Protein AF-A0A537TMD8-F1 (afdb_monomer)

Foldseek 3Di:
DLVVPAAEEEAEDADPVCPVVVVVVQVVVVVVVRHHYHYHYLCPLDPVSVCVQPVFHPPWDLAQQVLLLCCQPPVVPDPLVPDDAWAFPCPPPPDDDDCVVGGDSSTYGHNNPHHPVSSVVSVVVSVVSVVVVVVCSVPDDDDDPDD

Sequence (147 aa):
MQASGFEKLIVLNAHAGNVGPLKVAVDEIRSRGAIRVGLLHWFELTGEIEAEVLADADDWHAHAAETALMLHLRPDLVAQGEIRDDPDRTRGLVLSYTVAETSREGLTGAPSRATAEQGAELFERVVAALCERVERARSETSPELGA

Structure (mmCIF, N/CA/C/O backbone):
data_AF-A0A537TMD8-F1
#
_entry.id   AF-A0A537TMD8-F1
#
loop_
_atom_site.group_PDB
_atom_site.id
_atom_site.type_symbol
_atom_site.label_atom_id
_atom_site.label_alt_id
_atom_site.label_comp_id
_atom_site.label_asym_id
_atom_site.label_entity_id
_atom_site.label_seq_id
_atom_site.pdbx_PDB_ins_code
_atom_site.Cartn_x
_atom_site.Cartn_y
_atom_site.Cartn_z
_atom_site.occupancy
_atom_site.B_iso_or_equiv
_atom_site.auth_seq_id
_atom_site.auth_comp_id
_atom_site.auth_asym_id
_atom_site.auth_atom_id
_atom_site.pdbx_PDB_model_num
ATOM 1 N N . MET A 1 1 ? 11.656 -15.372 -17.287 1.00 76.81 1 MET A N 1
ATOM 2 C CA . MET A 1 1 ? 11.857 -13.931 -17.559 1.00 76.81 1 MET A CA 1
ATOM 3 C C . MET A 1 1 ? 12.907 -13.736 -18.643 1.00 76.81 1 MET A C 1
ATOM 5 O O . MET A 1 1 ? 12.508 -13.649 -19.793 1.00 76.81 1 MET A O 1
ATOM 9 N N . GLN A 1 2 ? 14.212 -13.788 -18.345 1.00 77.75 2 GLN A N 1
ATOM 10 C CA . GLN A 1 2 ? 15.259 -13.569 -19.361 1.00 77.75 2 GLN A CA 1
ATOM 11 C C . GLN A 1 2 ? 15.240 -14.612 -20.492 1.00 77.75 2 GLN A C 1
ATOM 13 O O . GLN A 1 2 ? 15.221 -14.249 -21.660 1.00 77.75 2 GLN A O 1
ATOM 18 N N . ALA A 1 3 ? 15.137 -15.905 -20.160 1.00 84.31 3 ALA A N 1
ATOM 19 C CA . ALA A 1 3 ? 15.002 -16.976 -21.159 1.00 84.31 3 ALA A CA 1
ATOM 20 C C . ALA A 1 3 ? 13.733 -16.852 -22.031 1.00 84.31 3 ALA A C 1
ATOM 22 O O . ALA A 1 3 ? 13.628 -17.495 -23.068 1.00 84.31 3 ALA A O 1
ATOM 23 N N . SER A 1 4 ? 12.772 -16.030 -21.602 1.00 90.00 4 SER A N 1
ATOM 24 C CA . SER A 1 4 ? 11.524 -15.742 -22.313 1.00 90.00 4 SER A CA 1
ATOM 25 C C . SER A 1 4 ? 11.574 -14.406 -23.075 1.00 90.00 4 SER A C 1
ATOM 27 O O . SER A 1 4 ? 10.564 -14.017 -23.646 1.00 90.00 4 SER A O 1
ATOM 29 N N . GLY A 1 5 ? 12.709 -13.691 -23.062 1.00 91.12 5 GLY A N 1
ATOM 30 C CA . GLY A 1 5 ? 12.907 -12.422 -23.774 1.00 91.12 5 GLY A CA 1
ATOM 31 C C . GLY A 1 5 ? 12.519 -11.147 -23.010 1.00 91.12 5 GLY A C 1
ATOM 32 O O . GLY A 1 5 ? 12.555 -10.070 -23.592 1.00 91.12 5 GLY A O 1
ATOM 33 N N . PHE A 1 6 ? 12.152 -11.224 -21.725 1.00 92.38 6 PHE A N 1
ATOM 34 C CA . PHE A 1 6 ? 11.838 -10.023 -20.939 1.00 92.38 6 PHE A CA 1
ATOM 35 C C . PHE A 1 6 ? 13.106 -9.304 -20.464 1.00 92.38 6 PHE A C 1
ATOM 37 O O . PHE A 1 6 ? 13.958 -9.912 -19.814 1.00 92.38 6 PHE A O 1
ATOM 44 N N . GLU A 1 7 ? 13.176 -7.996 -20.721 1.00 92.69 7 GLU A N 1
ATOM 45 C CA . GLU A 1 7 ? 14.315 -7.127 -20.373 1.00 92.69 7 GLU A CA 1
ATOM 46 C C . GLU A 1 7 ? 14.071 -6.238 -19.142 1.00 92.69 7 GLU A C 1
ATOM 48 O O . GLU A 1 7 ? 15.017 -5.710 -18.547 1.00 92.69 7 GLU A O 1
ATOM 53 N N . LYS A 1 8 ? 12.806 -6.091 -18.735 1.00 95.06 8 LYS A N 1
ATOM 54 C CA . LYS A 1 8 ? 12.380 -5.275 -17.594 1.00 95.06 8 LYS A CA 1
ATOM 55 C C . LYS A 1 8 ? 11.403 -6.054 -16.716 1.00 95.06 8 LYS A C 1
ATOM 57 O O . LYS A 1 8 ? 10.542 -6.767 -17.228 1.00 95.06 8 LYS A O 1
ATOM 62 N N . LEU A 1 9 ? 11.527 -5.893 -15.404 1.00 95.06 9 LEU A N 1
ATOM 63 C CA . LEU A 1 9 ? 10.656 -6.466 -14.382 1.00 95.06 9 LEU A CA 1
ATOM 64 C C . LEU A 1 9 ? 10.246 -5.371 -13.399 1.00 95.06 9 LEU A C 1
ATOM 66 O O . LEU A 1 9 ? 11.103 -4.675 -12.866 1.00 95.06 9 LEU A O 1
ATOM 70 N N . ILE A 1 10 ? 8.952 -5.255 -13.119 1.00 96.94 10 ILE A N 1
ATOM 71 C CA . ILE A 1 10 ? 8.441 -4.450 -12.008 1.00 96.94 10 ILE A CA 1
ATOM 72 C C . ILE A 1 10 ? 7.850 -5.407 -10.983 1.00 96.94 10 ILE A C 1
ATOM 74 O O . ILE A 1 10 ? 6.988 -6.220 -11.316 1.00 96.94 10 ILE A O 1
ATOM 78 N N . VAL A 1 11 ? 8.319 -5.310 -9.745 1.00 97.62 11 VAL A N 1
ATOM 79 C CA . VAL A 1 11 ? 7.721 -5.981 -8.595 1.00 97.62 11 VAL A CA 1
ATOM 80 C C . VAL A 1 11 ? 6.813 -4.974 -7.903 1.00 97.62 11 VAL A C 1
ATOM 82 O O . VAL A 1 11 ? 7.293 -3.972 -7.381 1.00 97.62 11 VAL A O 1
ATOM 85 N N . LEU A 1 12 ? 5.507 -5.233 -7.910 1.00 98.19 12 LEU A N 1
ATOM 86 C CA . LEU A 1 12 ? 4.550 -4.493 -7.095 1.00 98.19 12 LEU A CA 1
ATOM 87 C C . LEU A 1 12 ? 4.375 -5.220 -5.763 1.00 98.19 12 LEU A C 1
ATOM 89 O O . LEU A 1 12 ? 3.910 -6.358 -5.730 1.00 98.19 12 LEU A O 1
ATOM 93 N N . ASN A 1 13 ? 4.749 -4.562 -4.674 1.00 98.25 13 ASN A N 1
ATOM 94 C CA . ASN A 1 13 ? 4.576 -5.063 -3.323 1.00 98.25 13 ASN A CA 1
ATOM 95 C C . ASN A 1 13 ? 3.358 -4.417 -2.655 1.00 98.25 13 ASN A C 1
ATOM 97 O O . ASN A 1 13 ? 3.120 -3.215 -2.788 1.00 98.25 13 ASN A O 1
ATOM 101 N N . ALA A 1 14 ? 2.631 -5.225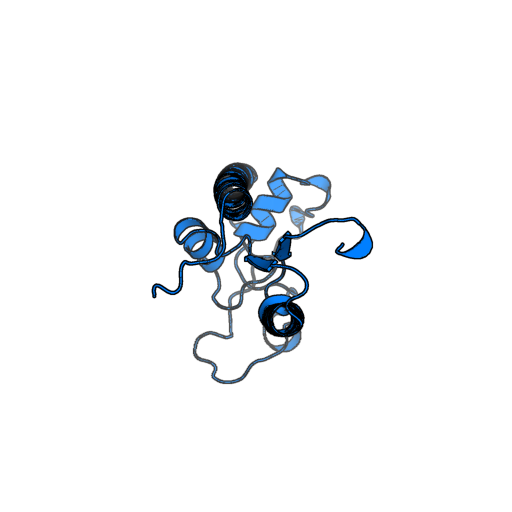 -1.888 1.00 96.69 14 ALA A N 1
ATOM 102 C CA . ALA A 1 14 ? 1.473 -4.789 -1.120 1.00 96.69 14 ALA A CA 1
ATOM 103 C C . ALA A 1 14 ? 1.578 -5.034 0.385 1.00 96.69 14 ALA A C 1
ATOM 105 O O . ALA A 1 14 ? 0.630 -4.750 1.102 1.00 96.69 14 ALA A O 1
ATOM 106 N N . HIS A 1 15 ? 2.720 -5.525 0.867 1.00 96.69 15 HIS A N 1
ATOM 107 C CA . HIS A 1 15 ? 2.916 -5.837 2.276 1.00 96.69 15 HIS A CA 1
ATOM 108 C C . HIS A 1 15 ? 4.181 -5.165 2.819 1.00 96.69 15 HIS A C 1
ATOM 110 O O . HIS A 1 15 ? 5.283 -5.434 2.328 1.00 96.69 15 HIS A O 1
ATOM 116 N N . ALA A 1 16 ? 4.039 -4.309 3.835 1.00 93.06 16 ALA A N 1
ATOM 117 C CA . ALA A 1 16 ? 5.143 -3.535 4.413 1.00 93.06 16 ALA A CA 1
ATOM 118 C C . ALA A 1 16 ? 6.317 -4.421 4.880 1.00 93.06 16 ALA A C 1
ATOM 120 O O . ALA A 1 16 ? 7.475 -4.116 4.592 1.00 93.06 16 ALA A O 1
ATOM 121 N N . GLY A 1 17 ? 6.035 -5.591 5.468 1.00 93.12 17 GLY A N 1
ATOM 122 C CA . GLY A 1 17 ? 7.063 -6.542 5.918 1.00 93.12 17 GLY A CA 1
ATOM 123 C C . GLY A 1 17 ? 7.995 -7.054 4.808 1.00 93.12 17 GLY A C 1
ATOM 124 O O . GLY A 1 17 ? 9.122 -7.468 5.079 1.00 93.12 17 GLY A O 1
ATOM 125 N N . ASN A 1 18 ? 7.578 -6.966 3.540 1.00 97.50 18 ASN A N 1
ATOM 126 C CA . ASN A 1 18 ? 8.399 -7.374 2.400 1.00 97.50 18 ASN A CA 1
ATOM 127 C C . ASN A 1 18 ? 9.356 -6.279 1.904 1.00 97.50 18 ASN A C 1
ATOM 129 O O . ASN A 1 18 ? 10.207 -6.582 1.069 1.00 97.50 18 ASN A O 1
ATOM 133 N N . VAL A 1 19 ? 9.260 -5.029 2.380 1.00 96.81 19 VAL A N 1
ATOM 134 C CA . VAL A 1 19 ? 10.089 -3.908 1.887 1.00 96.81 19 VAL A CA 1
ATOM 135 C C . VAL A 1 19 ? 11.582 -4.225 2.012 1.00 96.81 19 VAL A C 1
ATOM 137 O O . VAL A 1 19 ? 12.313 -4.157 1.024 1.00 96.81 19 VAL A O 1
ATOM 140 N N . GLY A 1 20 ? 12.041 -4.623 3.202 1.00 97.31 20 GLY A N 1
ATOM 141 C CA . GLY A 1 20 ? 13.448 -4.955 3.449 1.00 97.31 20 GLY A CA 1
ATOM 142 C C . GLY A 1 20 ? 13.962 -6.098 2.558 1.00 97.31 20 GLY A C 1
ATOM 143 O O . GLY A 1 20 ? 14.895 -5.881 1.781 1.00 97.31 20 GLY A O 1
ATOM 144 N N . PRO A 1 21 ? 13.348 -7.295 2.609 1.00 98.00 21 PRO A N 1
ATOM 145 C CA . PRO A 1 21 ? 13.754 -8.428 1.778 1.00 98.00 21 PRO A CA 1
ATOM 146 C C . PRO A 1 21 ? 13.689 -8.155 0.268 1.00 98.00 21 PRO A C 1
ATOM 148 O O . PRO A 1 21 ? 14.592 -8.558 -0.466 1.00 98.00 21 PRO A O 1
ATOM 151 N N . LEU A 1 22 ? 12.665 -7.444 -0.218 1.00 98.25 22 LEU A N 1
ATOM 152 C CA . LEU A 1 22 ? 12.547 -7.129 -1.645 1.00 98.25 22 LEU A CA 1
ATOM 153 C C . LEU A 1 22 ? 13.623 -6.152 -2.111 1.00 98.25 22 LEU A C 1
ATOM 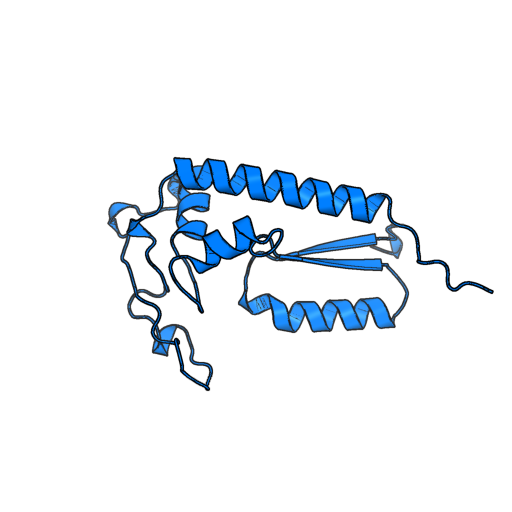155 O O . LEU A 1 22 ? 14.125 -6.312 -3.220 1.00 98.25 22 LEU A O 1
ATOM 159 N N . LYS A 1 23 ? 14.036 -5.191 -1.276 1.00 97.88 23 LYS A N 1
ATOM 160 C CA . LYS A 1 23 ? 15.175 -4.317 -1.600 1.00 97.88 23 LYS A CA 1
ATOM 161 C C . LYS A 1 23 ? 16.462 -5.120 -1.797 1.00 97.88 23 LYS A C 1
ATOM 163 O O . LYS A 1 23 ? 17.172 -4.885 -2.770 1.00 97.88 23 LYS A O 1
ATOM 168 N N . VAL A 1 24 ? 16.720 -6.112 -0.940 1.00 98.19 24 VAL A N 1
ATOM 169 C CA . VAL A 1 24 ? 17.865 -7.027 -1.104 1.00 98.19 24 VAL A CA 1
ATOM 170 C C . VAL A 1 24 ? 17.751 -7.812 -2.412 1.00 98.19 24 VAL A C 1
ATOM 172 O O . VAL A 1 24 ? 18.698 -7.847 -3.194 1.00 98.19 24 VAL A O 1
ATOM 175 N N . ALA A 1 25 ? 16.580 -8.382 -2.703 1.00 96.94 25 ALA A N 1
ATOM 176 C CA . ALA A 1 25 ? 16.361 -9.143 -3.934 1.00 96.94 25 ALA A CA 1
ATOM 177 C C . ALA A 1 25 ? 16.556 -8.291 -5.204 1.00 96.94 25 ALA A C 1
ATOM 179 O O . ALA A 1 25 ? 17.158 -8.747 -6.177 1.00 96.94 25 ALA A O 1
ATOM 180 N N . VAL A 1 26 ? 16.081 -7.043 -5.198 1.00 97.38 26 VAL A N 1
ATOM 181 C CA . VAL A 1 26 ? 16.288 -6.076 -6.287 1.00 97.38 26 VAL A CA 1
ATOM 182 C C . VAL A 1 26 ? 17.774 -5.811 -6.500 1.00 97.38 26 VAL A C 1
ATOM 184 O O . VAL A 1 26 ? 18.238 -5.853 -7.640 1.00 97.38 26 VAL A O 1
ATOM 187 N N . ASP A 1 27 ? 18.532 -5.591 -5.425 1.00 96.94 27 ASP A N 1
ATOM 188 C CA . ASP A 1 27 ? 19.976 -5.369 -5.499 1.00 96.94 27 ASP A CA 1
ATOM 189 C C . ASP A 1 27 ? 20.725 -6.585 -6.043 1.00 96.94 27 ASP A C 1
ATOM 191 O O . ASP A 1 27 ? 21.593 -6.439 -6.910 1.00 96.94 27 ASP A O 1
ATOM 195 N N . GLU A 1 28 ? 20.350 -7.791 -5.618 1.00 96.06 28 GLU A N 1
ATOM 196 C CA . GLU A 1 28 ? 20.913 -9.024 -6.161 1.00 96.06 28 GLU A CA 1
ATOM 197 C C . GLU A 1 28 ? 20.633 -9.167 -7.661 1.00 96.06 28 GLU A C 1
ATOM 199 O O . GLU A 1 28 ? 21.555 -9.436 -8.436 1.00 96.06 28 GLU A O 1
ATOM 204 N N . ILE A 1 29 ? 19.387 -8.955 -8.098 1.00 94.06 29 ILE A N 1
ATOM 205 C CA . ILE A 1 29 ? 19.007 -9.027 -9.517 1.00 94.06 29 ILE A CA 1
ATOM 206 C C . ILE A 1 29 ? 19.775 -7.976 -10.324 1.00 94.06 29 ILE A C 1
ATOM 208 O O . ILE A 1 29 ? 20.338 -8.294 -11.376 1.00 94.06 29 ILE A O 1
ATOM 212 N N . ARG A 1 30 ? 19.845 -6.741 -9.814 1.00 93.81 30 ARG A N 1
ATOM 213 C CA . ARG A 1 30 ? 20.578 -5.634 -10.433 1.00 93.81 30 ARG A CA 1
ATOM 214 C C . ARG A 1 30 ? 22.059 -5.970 -10.595 1.00 93.81 30 ARG A C 1
ATOM 216 O O . ARG A 1 30 ? 22.600 -5.755 -11.676 1.00 93.81 30 ARG A O 1
ATOM 223 N N . SER A 1 31 ? 22.702 -6.526 -9.566 1.00 94.69 31 SER A N 1
ATOM 224 C CA . SER A 1 31 ? 24.136 -6.860 -9.589 1.00 94.69 31 SER A CA 1
ATOM 225 C C . SER A 1 31 ? 24.505 -7.908 -10.645 1.00 94.69 31 SER A C 1
ATOM 227 O O . SER A 1 31 ? 25.606 -7.883 -11.188 1.00 94.69 31 SER A O 1
ATOM 229 N N . ARG A 1 32 ? 23.566 -8.798 -10.992 1.00 92.50 32 ARG A N 1
ATOM 230 C CA . ARG A 1 32 ? 23.741 -9.805 -12.051 1.00 92.50 32 ARG A CA 1
ATOM 231 C C . ARG A 1 32 ? 23.653 -9.207 -13.457 1.00 92.50 32 ARG A C 1
ATOM 233 O O . ARG A 1 32 ? 24.044 -9.867 -14.414 1.00 92.50 32 ARG A O 1
ATOM 240 N N . GLY A 1 33 ? 23.102 -7.999 -13.604 1.00 83.88 33 GLY A N 1
ATOM 241 C CA . GLY A 1 33 ? 23.046 -7.249 -14.866 1.00 83.88 33 GLY A CA 1
ATOM 242 C C . GLY A 1 33 ? 22.135 -7.829 -15.957 1.00 83.88 33 GLY A C 1
ATOM 243 O O . GLY A 1 33 ? 22.091 -7.285 -17.057 1.00 83.88 33 GLY A O 1
ATOM 244 N N . ALA A 1 34 ? 21.401 -8.907 -15.672 1.00 84.12 34 ALA A N 1
ATOM 245 C CA . ALA A 1 34 ? 20.645 -9.671 -16.666 1.00 84.12 34 ALA A CA 1
ATOM 246 C C . ALA A 1 34 ? 19.319 -9.020 -17.095 1.00 84.12 34 ALA A C 1
ATOM 248 O O . ALA A 1 34 ? 18.867 -9.216 -18.220 1.00 84.12 34 ALA A O 1
ATOM 249 N N . ILE A 1 35 ? 18.679 -8.277 -16.190 1.00 92.19 35 ILE A N 1
ATOM 250 C CA . ILE A 1 35 ? 17.381 -7.628 -16.397 1.00 92.19 35 ILE A CA 1
ATOM 251 C C . ILE A 1 35 ? 17.344 -6.323 -15.597 1.00 92.19 35 ILE A C 1
ATOM 253 O O . ILE A 1 35 ? 18.001 -6.211 -14.559 1.00 92.19 35 ILE A O 1
ATOM 257 N N . ARG A 1 36 ? 16.592 -5.322 -16.060 1.00 94.50 36 ARG A N 1
ATOM 258 C CA . ARG A 1 36 ? 16.286 -4.139 -15.244 1.00 94.50 36 ARG A CA 1
ATOM 259 C C . ARG A 1 36 ? 15.132 -4.474 -14.309 1.00 94.50 36 ARG A C 1
ATOM 261 O O . ARG A 1 36 ? 14.118 -5.000 -14.757 1.00 94.50 36 ARG A O 1
ATOM 268 N N . VAL A 1 37 ? 15.286 -4.179 -13.026 1.00 96.06 37 VAL A N 1
ATOM 269 C CA . VAL A 1 37 ? 14.269 -4.459 -12.012 1.00 96.06 37 VAL A CA 1
ATOM 270 C C . VAL A 1 37 ? 13.879 -3.170 -11.296 1.00 96.06 37 VAL A C 1
ATOM 272 O O . VAL A 1 37 ? 14.743 -2.411 -10.867 1.00 96.06 37 VAL A O 1
ATOM 275 N N . GLY A 1 38 ? 12.577 -2.925 -11.195 1.00 96.44 38 GLY A N 1
ATOM 276 C CA . GLY A 1 38 ? 11.982 -1.884 -10.366 1.00 96.44 38 GLY A CA 1
ATOM 277 C C . GLY A 1 38 ? 11.152 -2.508 -9.250 1.00 96.44 38 GLY A C 1
ATOM 278 O O . GLY A 1 38 ? 10.553 -3.568 -9.435 1.00 96.44 38 GLY A O 1
ATOM 279 N N . LEU A 1 39 ? 11.109 -1.843 -8.102 1.00 98.00 39 LEU A N 1
ATOM 280 C CA . LEU A 1 39 ? 10.260 -2.197 -6.970 1.00 98.00 39 LEU A CA 1
ATOM 281 C C . LEU A 1 39 ? 9.345 -1.017 -6.678 1.00 98.00 39 LEU A C 1
ATOM 283 O O . LEU A 1 39 ? 9.817 0.109 -6.547 1.00 98.00 39 LEU A O 1
ATOM 287 N N . LEU A 1 40 ? 8.048 -1.289 -6.622 1.00 98.31 40 LEU A N 1
ATOM 288 C CA . LEU A 1 40 ? 7.011 -0.324 -6.296 1.00 98.31 40 LEU A CA 1
ATOM 289 C C . LEU A 1 40 ? 6.206 -0.849 -5.112 1.00 98.31 40 LEU A C 1
ATOM 291 O O . LEU A 1 40 ? 5.948 -2.049 -5.013 1.00 98.31 40 LEU A O 1
ATOM 295 N N . HIS A 1 41 ? 5.759 0.060 -4.261 1.00 98.25 41 HIS A N 1
ATOM 296 C CA . HIS A 1 41 ? 4.871 -0.224 -3.146 1.00 98.25 41 HIS A CA 1
ATOM 297 C C . HIS A 1 41 ? 3.607 0.602 -3.340 1.00 98.25 41 HIS A C 1
ATOM 299 O O . HIS A 1 41 ? 3.716 1.813 -3.516 1.00 98.25 41 HIS A O 1
ATOM 305 N N . TRP A 1 42 ? 2.422 -0.022 -3.354 1.00 97.94 42 TRP A N 1
ATOM 306 C CA . TRP A 1 42 ? 1.186 0.731 -3.626 1.00 97.94 42 TRP A CA 1
ATOM 307 C C . TRP A 1 42 ? 0.986 1.869 -2.616 1.00 97.94 42 TRP A C 1
ATOM 309 O O . TRP A 1 42 ? 0.565 2.954 -3.003 1.00 97.94 42 TRP A O 1
ATOM 319 N N . PHE A 1 43 ? 1.360 1.614 -1.359 1.00 97.88 43 PHE A N 1
ATOM 320 C CA . PHE A 1 43 ? 1.161 2.486 -0.207 1.00 97.88 43 PHE A CA 1
ATOM 321 C C . PHE A 1 43 ? 2.068 3.725 -0.174 1.00 97.88 43 PHE A C 1
ATOM 323 O O . PHE A 1 43 ? 1.890 4.566 0.693 1.00 97.88 43 PHE A O 1
ATOM 330 N N . GLU A 1 44 ? 3.014 3.870 -1.108 1.00 96.81 44 GLU A N 1
ATOM 331 C CA . GLU A 1 44 ? 3.899 5.048 -1.180 1.00 96.81 44 GLU A CA 1
ATOM 332 C C . GLU A 1 44 ? 4.099 5.556 -2.625 1.00 96.81 44 GLU A C 1
ATOM 334 O O . GLU A 1 44 ? 5.043 6.283 -2.933 1.00 96.81 44 GLU A O 1
ATOM 339 N N . LEU A 1 45 ? 3.214 5.180 -3.563 1.00 97.94 45 LEU A N 1
ATOM 340 C CA . LEU A 1 45 ? 3.347 5.577 -4.978 1.00 97.94 45 LEU A CA 1
ATOM 341 C C . LEU A 1 45 ? 3.375 7.103 -5.175 1.00 97.94 45 LEU A C 1
ATOM 343 O O . LEU A 1 45 ? 4.041 7.603 -6.097 1.00 97.94 45 LEU A O 1
ATOM 347 N N . THR A 1 46 ? 2.635 7.818 -4.325 1.00 98.38 46 THR A N 1
ATOM 348 C CA . THR A 1 46 ? 2.566 9.280 -4.233 1.00 98.38 46 THR A CA 1
ATOM 349 C C . THR A 1 46 ? 2.506 9.695 -2.763 1.00 98.38 46 THR A C 1
ATOM 351 O O . THR A 1 46 ? 2.076 8.908 -1.920 1.00 98.38 46 THR A O 1
ATOM 354 N N . GLY A 1 47 ? 2.875 10.944 -2.463 1.00 98.19 47 GLY A N 1
ATOM 355 C CA . GLY A 1 47 ? 2.792 11.468 -1.095 1.00 98.19 47 GLY A CA 1
ATOM 356 C C . GLY A 1 47 ? 1.359 11.584 -0.564 1.00 98.19 47 GLY A C 1
ATOM 357 O O . GLY A 1 47 ? 1.157 11.516 0.640 1.00 98.19 47 GLY A O 1
ATOM 358 N N . GLU A 1 48 ? 0.357 11.722 -1.439 1.00 98.12 48 GLU A N 1
ATOM 359 C CA . GLU A 1 48 ? -1.056 11.721 -1.031 1.00 98.12 48 GLU A CA 1
ATOM 360 C C . GLU A 1 48 ? -1.505 10.328 -0.579 1.00 98.12 48 GLU A C 1
ATOM 362 O O . GLU A 1 48 ? -2.139 10.202 0.464 1.00 98.12 48 GLU A O 1
ATOM 367 N N . ILE A 1 49 ? -1.127 9.282 -1.326 1.00 98.44 49 ILE A N 1
ATOM 368 C CA . ILE A 1 49 ? -1.418 7.889 -0.955 1.00 98.44 49 ILE A CA 1
ATOM 369 C C . ILE A 1 49 ? -0.693 7.524 0.344 1.00 98.44 49 ILE A C 1
ATOM 371 O O . ILE A 1 49 ? -1.300 6.947 1.240 1.00 98.44 49 ILE A O 1
ATOM 375 N N . GLU A 1 50 ? 0.583 7.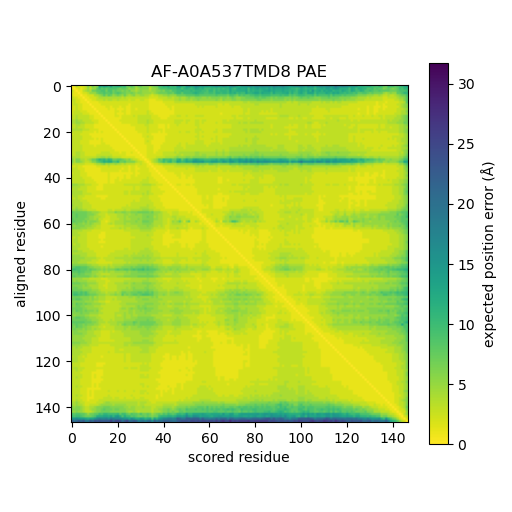895 0.464 1.00 98.06 50 GLU A N 1
ATOM 376 C CA . GLU A 1 50 ? 1.371 7.656 1.677 1.00 98.06 50 GLU A CA 1
ATOM 377 C C . GLU A 1 50 ? 0.754 8.352 2.895 1.00 98.06 50 GLU A C 1
ATOM 379 O O . GLU A 1 50 ? 0.579 7.731 3.941 1.00 98.06 50 GLU A O 1
ATOM 384 N N . ALA A 1 51 ? 0.355 9.619 2.755 1.00 97.94 51 ALA A N 1
ATOM 385 C CA . ALA A 1 51 ? -0.287 10.362 3.834 1.00 97.94 51 ALA A CA 1
ATOM 386 C C . ALA A 1 51 ? -1.624 9.742 4.271 1.00 97.94 51 ALA A C 1
ATOM 388 O O . ALA A 1 51 ? -1.956 9.796 5.453 1.00 97.94 51 ALA A O 1
ATOM 389 N N . GLU A 1 52 ? -2.387 9.162 3.343 1.00 97.69 52 GLU A N 1
ATOM 390 C CA . GLU A 1 52 ? -3.642 8.474 3.652 1.00 97.69 52 GLU A CA 1
ATOM 391 C C . GLU A 1 52 ? -3.413 7.136 4.365 1.00 97.69 52 GLU A C 1
ATOM 393 O O . GLU A 1 52 ? -4.102 6.844 5.340 1.00 97.69 52 GLU A O 1
ATOM 398 N N . VAL A 1 53 ? -2.418 6.355 3.933 1.00 97.50 53 VAL A N 1
ATOM 399 C CA . VAL A 1 53 ? -2.031 5.094 4.590 1.00 97.50 53 VAL A CA 1
ATOM 400 C C . VAL A 1 53 ? -1.498 5.338 6.005 1.00 97.50 53 VAL A C 1
ATOM 402 O O . VAL A 1 53 ? -1.824 4.607 6.931 1.00 97.50 53 VAL A O 1
ATOM 405 N N . LEU A 1 54 ? -0.713 6.398 6.206 1.00 96.50 54 LEU A N 1
ATOM 406 C CA . LEU A 1 54 ? -0.139 6.743 7.512 1.00 96.50 54 LEU A CA 1
ATOM 407 C C . LEU A 1 54 ? -1.090 7.561 8.406 1.00 96.50 54 LEU A C 1
ATOM 409 O O . LEU A 1 54 ? -0.695 8.024 9.478 1.00 96.50 54 LEU A O 1
ATOM 413 N N . ALA A 1 55 ? -2.335 7.795 7.980 1.00 96.25 55 ALA A N 1
ATOM 414 C CA . ALA A 1 55 ? -3.228 8.745 8.642 1.00 96.25 55 ALA A CA 1
ATOM 415 C C . ALA A 1 55 ? -3.637 8.326 10.066 1.00 96.25 55 ALA A C 1
ATOM 417 O O . ALA A 1 55 ? -3.957 9.188 10.893 1.00 96.25 55 ALA A O 1
ATOM 418 N N . ASP A 1 56 ? -3.669 7.023 10.358 1.00 95.50 56 ASP A N 1
ATOM 419 C CA . ASP A 1 56 ? -4.145 6.474 11.631 1.00 95.50 56 ASP A CA 1
ATOM 420 C C . ASP A 1 56 ? -3.120 5.611 12.394 1.00 95.50 56 ASP A C 1
ATOM 422 O O . ASP A 1 56 ? -3.367 5.314 13.567 1.00 95.50 56 ASP A O 1
ATOM 426 N N . ALA A 1 57 ? -1.965 5.281 11.804 1.00 93.69 57 ALA A N 1
ATOM 427 C CA . ALA A 1 57 ? -0.858 4.580 12.463 1.00 93.69 57 ALA A CA 1
ATOM 428 C C . ALA A 1 57 ? 0.488 4.776 11.731 1.00 93.69 57 ALA A C 1
ATOM 430 O O . ALA A 1 57 ? 0.522 4.896 10.508 1.00 93.69 57 ALA A O 1
ATOM 431 N N . ASP A 1 58 ? 1.597 4.762 12.483 1.00 91.00 58 ASP A N 1
ATOM 432 C CA . ASP A 1 58 ? 2.957 4.790 11.929 1.00 91.00 58 ASP A CA 1
ATOM 433 C C . ASP A 1 58 ? 3.404 3.347 11.576 1.00 91.00 58 ASP A C 1
ATOM 435 O O . ASP A 1 58 ? 3.982 3.119 10.514 1.00 91.00 58 ASP A O 1
ATOM 439 N N . ASP A 1 59 ? 3.079 2.367 12.434 1.00 90.94 59 ASP A N 1
ATOM 440 C CA . ASP A 1 59 ? 3.235 0.914 12.204 1.00 90.94 59 ASP A CA 1
ATOM 441 C C . ASP A 1 59 ? 1.877 0.259 11.887 1.00 90.94 59 ASP A C 1
ATOM 443 O O . ASP A 1 59 ? 1.306 -0.497 12.676 1.00 90.94 59 ASP A O 1
ATOM 447 N N . TRP A 1 60 ? 1.300 0.644 10.750 1.00 92.06 60 TRP A N 1
ATOM 448 C CA . TRP A 1 60 ? -0.058 0.285 10.339 1.00 92.06 60 TRP A CA 1
ATOM 449 C C . TRP A 1 60 ? -0.210 -1.189 9.933 1.00 92.06 60 TRP A C 1
ATOM 451 O O . TRP A 1 60 ? 0.657 -1.782 9.288 1.00 92.06 60 TRP A O 1
ATOM 461 N N . HIS A 1 61 ? -1.366 -1.781 10.253 1.00 93.56 61 HIS A N 1
ATOM 462 C CA . HIS A 1 61 ? -1.773 -3.091 9.734 1.00 93.56 61 HIS A CA 1
ATOM 463 C C . HIS A 1 61 ? -3.283 -3.302 9.851 1.00 93.56 61 HIS A C 1
ATOM 465 O O . HIS A 1 61 ? -3.853 -3.063 10.911 1.00 93.56 61 HIS A O 1
ATOM 471 N N . ALA A 1 62 ? -3.928 -3.772 8.781 1.00 92.56 62 ALA A N 1
ATOM 472 C CA . ALA A 1 62 ? -5.384 -3.890 8.670 1.00 92.56 62 ALA A CA 1
ATOM 473 C C . ALA A 1 62 ? -6.111 -2.603 9.118 1.00 92.56 62 ALA A C 1
ATOM 475 O O . ALA A 1 62 ? -7.169 -2.637 9.742 1.00 92.56 62 ALA A O 1
ATOM 476 N N . HIS A 1 63 ? -5.499 -1.460 8.815 1.00 95.12 63 HIS A N 1
ATOM 477 C CA . HIS A 1 63 ? -5.917 -0.127 9.235 1.00 95.12 63 HIS A CA 1
ATOM 478 C C . HIS A 1 63 ? -7.023 0.432 8.324 1.00 95.12 63 HIS A C 1
ATOM 480 O O . HIS A 1 63 ? -7.581 -0.292 7.486 1.00 95.12 63 HIS A O 1
ATOM 486 N N . ALA A 1 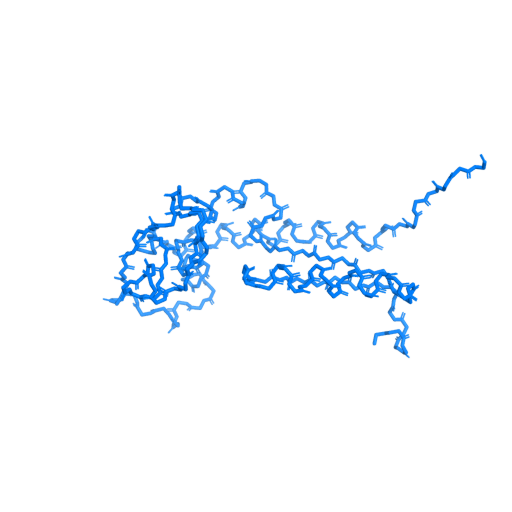64 ? -7.360 1.719 8.470 1.00 98.06 64 ALA A N 1
ATOM 487 C CA . ALA A 1 64 ? -8.434 2.347 7.704 1.00 98.06 64 ALA A CA 1
ATOM 488 C C . ALA A 1 64 ? -8.280 2.179 6.181 1.00 98.06 64 ALA A C 1
ATOM 490 O O . ALA A 1 64 ? -9.238 1.764 5.529 1.00 98.06 64 ALA A O 1
ATOM 491 N N . ALA A 1 65 ? -7.099 2.430 5.604 1.00 98.19 65 ALA A N 1
ATOM 492 C CA . ALA A 1 65 ? -6.928 2.400 4.149 1.00 98.19 65 ALA A CA 1
ATOM 493 C C . ALA A 1 65 ? -7.040 0.976 3.569 1.00 98.19 65 ALA A C 1
ATOM 495 O O . ALA A 1 65 ? -7.733 0.759 2.573 1.00 98.19 65 ALA A O 1
ATOM 496 N N . GLU A 1 66 ? -6.422 -0.022 4.214 1.00 98.19 66 GLU A N 1
ATOM 497 C CA . GLU A 1 66 ? -6.532 -1.432 3.800 1.00 98.19 66 GLU A CA 1
ATOM 498 C C . GLU A 1 66 ? -7.971 -1.946 3.915 1.00 98.19 66 GLU A C 1
ATOM 500 O O . GLU A 1 66 ? -8.475 -2.619 3.011 1.00 98.19 66 GLU A O 1
ATOM 505 N N . THR A 1 67 ? -8.658 -1.587 5.002 1.00 98.44 67 THR A N 1
ATOM 506 C CA . THR A 1 67 ? -10.060 -1.963 5.205 1.00 98.44 67 THR A CA 1
ATOM 507 C C . THR A 1 67 ? -10.963 -1.285 4.180 1.00 98.44 67 THR A C 1
ATOM 509 O O . THR A 1 67 ? -11.832 -1.946 3.615 1.00 98.44 67 THR A O 1
ATOM 512 N N . ALA A 1 68 ? -10.733 -0.007 3.869 1.00 98.62 68 ALA A N 1
ATOM 513 C CA . ALA A 1 68 ? -11.487 0.727 2.857 1.00 98.62 68 ALA A CA 1
ATOM 514 C C . ALA A 1 68 ? -11.345 0.065 1.478 1.00 98.62 68 ALA A C 1
ATOM 516 O O . ALA A 1 68 ? -12.350 -0.235 0.829 1.00 98.62 68 ALA A O 1
ATOM 517 N N . LEU A 1 69 ? -10.114 -0.268 1.064 1.00 98.69 69 LEU A N 1
ATOM 518 C CA . LEU A 1 69 ? -9.860 -1.011 -0.176 1.00 98.69 69 LEU A CA 1
ATOM 519 C C . LEU A 1 69 ? -10.618 -2.343 -0.211 1.00 98.69 69 LEU A C 1
ATOM 521 O O . LEU A 1 69 ? -11.228 -2.674 -1.228 1.00 98.69 69 LEU A O 1
ATOM 525 N N . MET A 1 70 ? -10.626 -3.101 0.888 1.00 98.56 70 MET A N 1
ATOM 526 C CA . MET A 1 70 ? -11.352 -4.372 0.956 1.00 98.56 70 MET A CA 1
ATOM 527 C C . MET A 1 70 ? -12.871 -4.190 0.934 1.00 98.56 70 MET A C 1
ATOM 529 O O . MET A 1 70 ? -13.551 -4.951 0.248 1.00 98.56 70 MET A O 1
ATOM 533 N N . LEU A 1 71 ? -13.410 -3.169 1.604 1.00 98.69 71 LEU A N 1
ATOM 534 C CA . LEU A 1 71 ? -14.832 -2.816 1.540 1.00 98.69 71 LEU A CA 1
ATOM 535 C C . LEU A 1 71 ? -15.271 -2.457 0.114 1.00 98.69 71 LEU A C 1
ATOM 537 O O . LEU A 1 71 ? -16.392 -2.777 -0.273 1.00 98.69 71 LEU A O 1
ATOM 541 N N . HIS A 1 72 ? -14.396 -1.832 -0.675 1.00 98.69 72 HIS A N 1
ATOM 542 C CA . HIS A 1 72 ? -14.656 -1.549 -2.085 1.00 98.69 72 HIS A CA 1
ATOM 543 C C . HIS A 1 72 ? -14.536 -2.799 -2.973 1.00 98.69 72 HIS A C 1
ATOM 545 O O . HIS A 1 72 ? -15.440 -3.109 -3.747 1.00 98.69 72 HIS A O 1
ATOM 551 N N . LEU A 1 73 ? -13.416 -3.521 -2.876 1.00 98.50 73 LEU A N 1
ATOM 552 C CA . LEU A 1 73 ? -13.060 -4.582 -3.822 1.00 98.50 73 LEU A CA 1
ATOM 553 C C . LEU A 1 73 ? -13.768 -5.906 -3.535 1.00 98.50 73 LEU A C 1
ATOM 555 O O . LEU A 1 73 ? -14.161 -6.615 -4.461 1.00 98.50 73 LEU A O 1
ATOM 559 N N . ARG A 1 74 ? -13.856 -6.276 -2.255 1.00 98.25 74 ARG A N 1
ATOM 560 C CA . ARG A 1 74 ? -14.328 -7.577 -1.764 1.00 98.25 74 ARG A CA 1
ATOM 561 C C . ARG A 1 74 ? -15.038 -7.424 -0.413 1.00 98.25 74 ARG A C 1
ATOM 563 O O . ARG A 1 74 ? -14.590 -8.006 0.580 1.00 98.25 74 ARG A O 1
ATOM 570 N N . PRO A 1 75 ? -16.152 -6.665 -0.352 1.00 98.00 75 PRO A N 1
ATOM 571 C CA . PRO A 1 75 ? -16.885 -6.437 0.896 1.00 98.00 75 PRO A CA 1
ATOM 572 C C . PRO A 1 75 ? -17.358 -7.735 1.556 1.00 98.00 75 PRO A C 1
ATOM 574 O O . PRO A 1 75 ? -17.502 -7.789 2.771 1.00 98.00 75 PRO A O 1
ATOM 577 N N . ASP A 1 76 ? -17.560 -8.796 0.771 1.00 98.00 76 ASP A N 1
ATOM 578 C CA . ASP A 1 76 ? -17.929 -10.133 1.238 1.00 98.00 76 ASP A CA 1
ATOM 579 C C . ASP A 1 76 ? -16.865 -10.799 2.127 1.00 98.00 76 ASP A C 1
ATOM 581 O O . ASP A 1 76 ? -17.182 -11.721 2.875 1.00 98.00 76 ASP A O 1
ATOM 585 N N . LEU A 1 77 ? -15.616 -10.329 2.065 1.00 98.12 77 LEU A N 1
ATOM 586 C CA . LEU A 1 77 ? -14.512 -10.807 2.899 1.00 98.12 77 LEU A CA 1
ATOM 587 C C . LEU A 1 77 ? -14.304 -9.964 4.164 1.00 98.12 77 LEU A C 1
ATOM 589 O O . LEU A 1 77 ? -13.439 -10.296 4.972 1.00 98.12 77 LEU A O 1
ATOM 593 N N . VAL A 1 78 ? -15.078 -8.891 4.350 1.00 97.81 78 VAL A N 1
ATOM 594 C CA . VAL A 1 78 ? -14.979 -8.017 5.522 1.00 97.81 78 VAL A CA 1
ATOM 595 C C . VAL A 1 78 ? -16.113 -8.334 6.490 1.00 97.81 78 VAL A C 1
ATOM 597 O O . VAL A 1 78 ? -17.284 -8.063 6.222 1.00 97.81 78 VAL A O 1
ATOM 600 N N . ALA A 1 79 ? -15.770 -8.865 7.662 1.00 96.31 79 ALA A N 1
ATOM 601 C CA . ALA A 1 79 ? -16.721 -9.089 8.747 1.00 96.31 79 ALA A CA 1
ATOM 602 C C . ALA A 1 79 ? -17.065 -7.759 9.445 1.00 96.31 79 ALA A C 1
ATOM 604 O O . ALA A 1 79 ? -16.589 -7.474 10.539 1.00 96.31 79 ALA A O 1
ATOM 605 N N . GLN A 1 80 ? -17.897 -6.923 8.814 1.00 92.94 80 GLN A N 1
ATOM 606 C CA . GLN A 1 80 ? -18.168 -5.549 9.273 1.00 92.94 80 GLN A CA 1
ATOM 607 C C . GLN A 1 80 ? -18.654 -5.452 10.734 1.00 92.94 80 GLN A C 1
ATOM 609 O O . GLN A 1 80 ? -18.310 -4.506 11.436 1.00 92.94 80 GLN A O 1
ATOM 614 N N . GLY A 1 81 ? -19.416 -6.440 11.221 1.00 95.25 81 GLY A N 1
ATOM 615 C CA . GLY A 1 81 ? -19.880 -6.488 12.618 1.00 95.25 81 GLY A CA 1
ATOM 616 C C . GLY A 1 81 ? -18.784 -6.795 13.652 1.00 95.25 81 GLY A C 1
ATOM 617 O O . GLY A 1 81 ? -18.9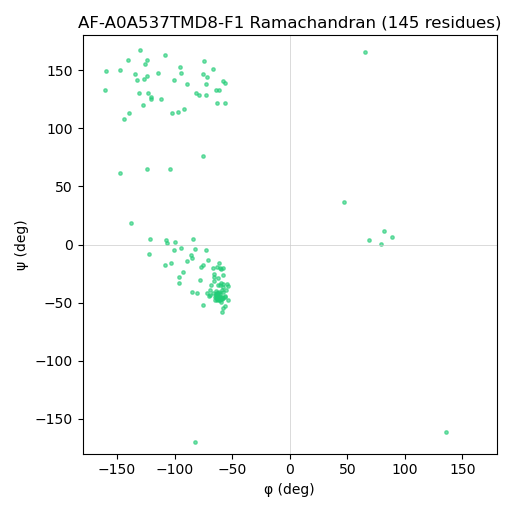94 -6.607 14.852 1.00 95.25 81 GLY A O 1
ATOM 618 N N . GLU A 1 82 ? -17.619 -7.248 13.195 1.00 95.56 82 GLU A N 1
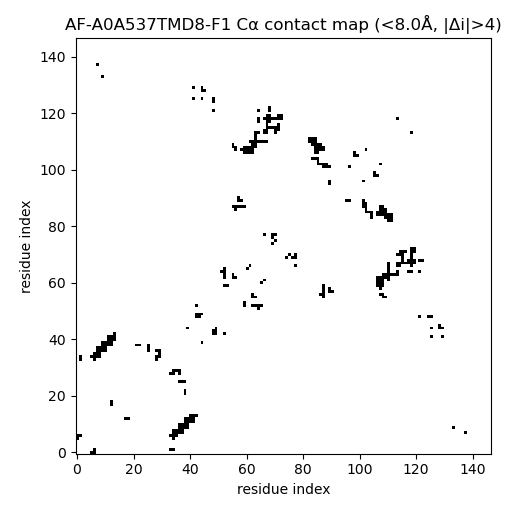ATOM 619 C CA . GLU A 1 82 ? -16.473 -7.634 14.020 1.00 95.56 82 GLU A CA 1
ATOM 620 C C . GLU A 1 82 ? -15.325 -6.620 13.951 1.00 95.56 82 GLU A C 1
ATOM 622 O O . GLU A 1 82 ? -14.302 -6.825 14.593 1.00 95.56 82 GLU A O 1
ATOM 627 N N . ILE A 1 83 ? -15.494 -5.497 13.241 1.00 96.00 83 ILE A N 1
ATOM 628 C CA . ILE A 1 83 ? -14.463 -4.458 13.163 1.00 96.00 83 ILE A CA 1
ATOM 629 C C . ILE A 1 83 ? -14.177 -3.891 14.564 1.00 96.00 83 ILE A C 1
ATOM 631 O O . ILE A 1 83 ? -15.088 -3.563 15.339 1.00 96.00 83 ILE A O 1
ATOM 635 N N . ARG A 1 84 ? -12.887 -3.787 14.886 1.00 96.81 84 ARG A N 1
ATOM 636 C CA . ARG A 1 84 ? -12.343 -3.211 16.118 1.00 96.81 84 ARG A CA 1
ATOM 637 C C . ARG A 1 84 ? -11.189 -2.288 15.762 1.00 96.81 84 ARG A C 1
ATOM 639 O O . ARG A 1 84 ? -10.467 -2.558 14.813 1.00 96.81 84 ARG A O 1
ATOM 646 N N . ASP A 1 85 ? -11.025 -1.225 16.536 1.00 97.62 85 ASP A N 1
ATOM 647 C CA . ASP A 1 85 ? -9.857 -0.355 16.427 1.00 97.62 85 ASP A CA 1
ATOM 648 C C . ASP A 1 85 ? -8.797 -0.791 17.427 1.00 97.62 85 ASP A C 1
ATOM 650 O O . ASP A 1 85 ? -9.119 -1.219 18.540 1.00 97.62 85 ASP A O 1
ATOM 654 N N . ASP A 1 86 ? -7.535 -0.613 17.058 1.00 97.06 86 ASP A N 1
ATOM 655 C CA . ASP A 1 86 ? -6.420 -0.907 17.937 1.00 97.06 86 ASP A CA 1
ATOM 656 C C . ASP A 1 86 ? -5.297 0.115 17.715 1.00 97.06 86 ASP A C 1
ATOM 658 O O . ASP A 1 86 ? -4.670 0.121 16.658 1.00 97.06 86 ASP A O 1
ATOM 662 N N . PRO A 1 87 ? -5.066 1.046 18.657 1.00 95.94 87 PRO A N 1
ATOM 663 C CA . PRO A 1 87 ? -4.167 2.166 18.423 1.00 95.94 87 PRO A CA 1
ATOM 664 C C . PRO A 1 87 ? -2.717 1.715 18.264 1.00 95.94 87 PRO A C 1
ATOM 666 O O . PRO A 1 87 ? -2.268 0.774 18.919 1.00 95.94 87 PRO A O 1
ATOM 669 N N . ASP A 1 88 ? -1.958 2.482 17.489 1.00 95.81 88 ASP A N 1
ATOM 670 C CA . ASP A 1 88 ? -0.512 2.320 17.399 1.00 95.81 88 ASP A CA 1
ATOM 671 C C . ASP A 1 88 ? 0.171 2.589 18.752 1.00 95.81 88 ASP A C 1
ATOM 673 O O . ASP A 1 88 ? 0.051 3.669 19.342 1.00 95.81 88 ASP A O 1
ATOM 677 N N . ARG A 1 89 ? 0.893 1.580 19.251 1.00 95.94 89 ARG A N 1
ATOM 678 C CA . ARG A 1 89 ? 1.659 1.619 20.510 1.00 95.94 89 ARG A CA 1
ATOM 679 C C . ARG A 1 89 ? 3.165 1.705 20.293 1.00 95.94 89 ARG A C 1
ATOM 681 O O . ARG A 1 89 ? 3.914 1.710 21.267 1.00 95.94 89 ARG A O 1
ATOM 688 N N . THR A 1 90 ? 3.608 1.760 19.044 1.00 94.31 90 THR A N 1
ATOM 689 C CA . THR A 1 90 ? 5.023 1.750 18.664 1.00 94.31 90 THR A CA 1
ATOM 690 C C . THR A 1 90 ? 5.630 3.147 18.606 1.00 94.31 90 THR A C 1
ATOM 692 O O . THR A 1 90 ? 6.853 3.296 18.616 1.00 94.31 90 THR A O 1
ATOM 695 N N . ARG A 1 91 ? 4.794 4.194 18.615 1.00 91.50 91 ARG A N 1
ATOM 696 C CA . ARG A 1 91 ? 5.250 5.579 18.497 1.00 91.50 91 ARG A CA 1
ATOM 697 C C . ARG A 1 91 ? 6.269 5.947 19.578 1.00 91.50 91 ARG A C 1
ATOM 699 O O . ARG A 1 91 ? 5.986 5.915 20.774 1.00 91.50 91 ARG A O 1
ATOM 706 N N . GLY A 1 92 ? 7.453 6.363 19.130 1.00 92.75 92 GLY A N 1
ATOM 707 C CA . GLY A 1 92 ? 8.564 6.765 19.997 1.00 92.75 92 GLY A CA 1
ATOM 708 C C . GLY A 1 92 ? 9.357 5.600 20.597 1.00 92.75 92 GLY A C 1
ATOM 709 O O . GLY A 1 92 ? 10.314 5.845 21.334 1.00 92.75 92 GLY A O 1
ATOM 710 N N . LEU A 1 93 ? 9.001 4.351 20.286 1.00 94.75 93 LEU A N 1
ATOM 711 C CA . LEU A 1 93 ? 9.820 3.198 20.630 1.00 94.75 93 LEU A CA 1
ATOM 712 C C . LEU A 1 93 ? 11.025 3.108 19.686 1.00 94.75 93 LEU A C 1
ATOM 714 O O . LEU A 1 93 ? 10.964 3.473 18.517 1.00 94.75 93 LEU A O 1
ATOM 718 N N . VAL A 1 94 ? 12.144 2.625 20.223 1.00 95.44 94 VAL A N 1
ATOM 719 C CA . VAL A 1 94 ? 13.401 2.463 19.470 1.00 95.44 94 VAL A CA 1
ATOM 720 C C . VAL A 1 94 ? 13.565 1.036 18.944 1.00 95.44 94 VAL A C 1
ATOM 722 O O . VAL A 1 94 ? 14.242 0.815 17.943 1.00 95.44 94 VAL A O 1
ATOM 725 N N . LEU A 1 95 ? 12.978 0.059 19.634 1.00 95.62 95 LEU A N 1
ATOM 726 C CA . LEU A 1 95 ? 13.042 -1.353 19.270 1.00 95.62 95 LEU A CA 1
ATOM 727 C C . LEU A 1 95 ? 11.809 -1.748 18.455 1.00 95.62 95 LEU A C 1
ATOM 729 O O . LEU A 1 95 ? 10.740 -1.163 18.617 1.00 95.62 95 LEU A O 1
ATOM 733 N N . SER A 1 96 ? 11.967 -2.766 17.614 1.00 91.38 96 SER A N 1
ATOM 734 C CA . SER A 1 96 ? 10.863 -3.388 16.885 1.00 91.38 96 SER A CA 1
ATOM 735 C C . SER A 1 96 ? 10.255 -4.515 17.710 1.00 91.38 96 SER A C 1
ATOM 737 O O . SER A 1 96 ? 10.979 -5.317 18.303 1.00 91.38 96 SER A O 1
ATOM 739 N N . TYR A 1 97 ? 8.932 -4.583 17.700 1.00 93.31 97 TYR A N 1
ATOM 740 C CA . TYR A 1 97 ? 8.147 -5.569 18.428 1.00 93.31 97 TYR A CA 1
ATOM 741 C C . TYR A 1 97 ? 7.219 -6.287 17.455 1.00 93.31 97 TYR A C 1
ATOM 743 O O . TYR A 1 97 ? 6.895 -5.769 16.388 1.00 93.31 97 TYR A O 1
ATOM 751 N N . THR A 1 98 ? 6.815 -7.502 17.799 1.00 91.12 98 THR A N 1
ATOM 752 C CA . THR A 1 98 ? 5.857 -8.254 16.988 1.00 91.12 98 THR A CA 1
ATOM 753 C C . THR A 1 98 ? 4.445 -7.692 17.151 1.00 91.12 98 THR A C 1
ATOM 755 O O . THR A 1 98 ? 4.117 -7.115 18.186 1.00 91.12 98 THR A O 1
ATOM 758 N N . VAL A 1 99 ? 3.566 -7.945 16.174 1.00 88.75 99 VAL A N 1
ATOM 759 C CA . VAL A 1 99 ? 2.137 -7.583 16.271 1.00 88.75 99 VAL A CA 1
ATOM 760 C C . VAL A 1 99 ? 1.504 -8.147 17.551 1.00 88.75 99 VAL A C 1
ATOM 762 O O . VAL A 1 99 ? 0.712 -7.473 18.191 1.00 88.75 99 VAL A O 1
ATOM 765 N N . ALA A 1 100 ? 1.900 -9.344 17.996 1.00 91.62 100 ALA A N 1
ATOM 766 C CA . ALA A 1 100 ? 1.390 -9.942 19.235 1.00 91.62 100 ALA A CA 1
ATOM 767 C C . ALA A 1 100 ? 1.797 -9.180 20.515 1.00 91.62 100 ALA A C 1
ATOM 769 O O . ALA A 1 100 ? 1.172 -9.350 21.560 1.00 91.62 100 ALA A O 1
ATOM 770 N N . GLU A 1 101 ? 2.853 -8.368 20.453 1.00 95.25 101 GLU A N 1
ATOM 771 C CA . GLU A 1 101 ? 3.315 -7.530 21.564 1.00 95.25 101 GLU A CA 1
ATOM 772 C C . GLU A 1 101 ? 2.709 -6.121 21.517 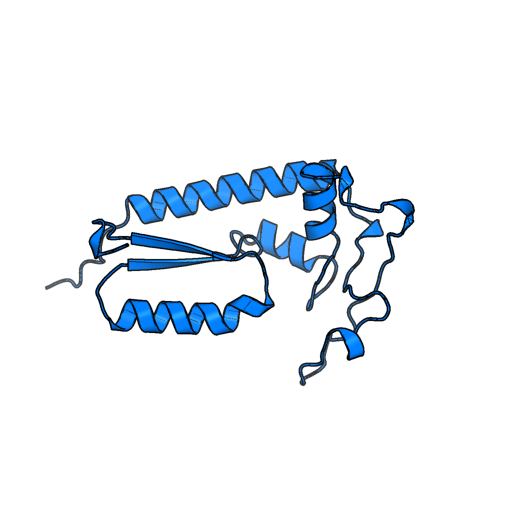1.00 95.25 101 GLU A C 1
ATOM 774 O O . GLU A 1 101 ? 2.618 -5.458 22.552 1.00 95.25 101 GLU A O 1
ATOM 779 N N . THR A 1 102 ? 2.288 -5.657 20.338 1.00 95.00 102 THR A N 1
ATOM 780 C CA . THR A 1 102 ? 1.821 -4.279 20.113 1.00 95.00 102 THR A CA 1
ATOM 781 C C . THR A 1 102 ? 0.316 -4.168 19.886 1.00 95.00 102 THR A C 1
ATOM 783 O O . THR A 1 102 ? -0.238 -3.084 20.082 1.00 95.00 102 THR A O 1
ATOM 786 N N . SER A 1 103 ? -0.353 -5.276 19.562 1.00 95.56 103 SER A N 1
ATOM 787 C CA . SER A 1 103 ? -1.768 -5.359 19.204 1.00 95.56 103 SER A CA 1
ATOM 788 C C . SER A 1 103 ? -2.518 -6.392 20.053 1.00 95.56 103 SER A C 1
ATOM 790 O O . SER A 1 103 ? -2.004 -7.455 20.401 1.00 95.56 103 SER A O 1
ATOM 792 N N . ARG A 1 104 ? -3.762 -6.065 20.394 1.00 95.06 104 ARG A N 1
ATOM 793 C CA . ARG A 1 104 ? -4.746 -6.930 21.058 1.00 95.06 104 ARG A CA 1
ATOM 794 C C . ARG A 1 104 ? -5.686 -7.592 20.057 1.00 95.06 104 ARG A C 1
ATOM 796 O O . ARG A 1 104 ? -6.113 -8.715 20.305 1.00 95.06 104 ARG A O 1
ATOM 803 N N . GLU A 1 105 ? -5.992 -6.904 18.961 1.00 93.88 105 GLU A N 1
ATOM 804 C CA . GLU A 1 105 ? -6.956 -7.347 17.943 1.00 93.88 105 GLU A CA 1
ATOM 805 C C . GLU A 1 105 ? -6.270 -7.949 16.701 1.00 93.88 105 GLU A C 1
ATOM 807 O O . GLU A 1 105 ? -6.933 -8.451 15.798 1.00 93.88 105 GLU A O 1
ATOM 812 N N . GLY A 1 106 ? -4.933 -7.921 16.646 1.00 93.00 106 GLY A N 1
ATOM 813 C CA . GLY A 1 106 ? -4.145 -8.369 15.494 1.00 93.00 106 GLY A CA 1
ATOM 814 C C . GLY A 1 106 ? -4.032 -7.333 14.370 1.00 93.00 106 GLY A C 1
ATOM 815 O O . GLY A 1 106 ? -3.576 -7.676 13.284 1.00 93.00 106 GLY A O 1
ATOM 816 N N . LEU A 1 107 ? -4.429 -6.086 14.633 1.00 94.44 107 LEU A N 1
ATOM 817 C CA . LEU A 1 107 ? -4.358 -4.929 13.736 1.00 94.44 107 LEU A CA 1
ATOM 818 C C . LEU A 1 107 ? -3.716 -3.721 14.436 1.00 94.44 107 LEU A C 1
ATOM 820 O O . LEU A 1 107 ? -3.594 -3.706 15.663 1.00 94.44 107 LEU A O 1
ATOM 824 N N . THR A 1 108 ? -3.363 -2.700 13.661 1.00 96.25 108 THR A N 1
ATOM 825 C CA . THR A 1 108 ? -2.885 -1.407 14.157 1.00 96.25 108 THR A CA 1
ATOM 826 C C . THR A 1 108 ? -3.497 -0.286 13.320 1.00 96.25 108 THR A C 1
ATOM 828 O O . THR A 1 108 ? -3.181 -0.160 12.139 1.00 96.25 108 THR A O 1
ATOM 831 N N . GLY A 1 109 ? -4.364 0.527 13.923 1.00 96.75 109 GLY A N 1
ATOM 832 C CA . GLY A 1 109 ? -5.080 1.626 13.276 1.00 96.75 109 GLY A CA 1
ATOM 833 C C . GLY A 1 109 ? -6.560 1.682 13.663 1.00 96.75 109 GLY A C 1
ATOM 834 O O . GLY A 1 109 ? -6.990 1.121 14.676 1.00 96.75 109 GLY A O 1
ATOM 835 N N . ALA A 1 110 ? -7.344 2.384 12.846 1.00 97.62 110 ALA A N 1
ATOM 836 C CA . ALA A 1 110 ? -8.767 2.627 13.054 1.00 97.62 110 ALA A CA 1
ATOM 837 C C . ALA A 1 110 ? -9.621 2.161 11.854 1.00 97.62 110 ALA A C 1
ATOM 839 O O . ALA A 1 110 ? -10.256 2.989 11.188 1.00 97.62 110 ALA A O 1
ATOM 840 N N . PRO A 1 111 ? -9.674 0.846 11.558 1.00 97.50 111 PRO A N 1
ATOM 841 C CA . PRO A 1 111 ? -10.487 0.300 10.471 1.00 97.50 111 PRO A CA 1
ATOM 842 C C . PRO A 1 111 ? -11.982 0.617 10.601 1.00 97.50 111 PRO A C 1
ATOM 844 O O . PRO A 1 111 ? -12.684 0.613 9.593 1.00 97.50 111 PRO A O 1
ATOM 847 N N . SER A 1 112 ? -12.484 0.958 11.796 1.00 97.50 112 SER A N 1
ATOM 848 C CA . SER A 1 112 ? -13.872 1.408 11.985 1.00 97.50 112 SER A CA 1
ATOM 849 C C . SER A 1 112 ? -14.225 2.679 11.205 1.00 97.50 112 SER A C 1
ATOM 851 O O . SER A 1 112 ? -15.403 2.954 10.974 1.00 97.50 112 SER A O 1
ATOM 853 N N . ARG A 1 113 ? -13.219 3.460 10.796 1.00 97.31 113 ARG A N 1
ATOM 854 C CA . ARG A 1 113 ? -13.386 4.695 10.019 1.00 97.31 113 ARG A CA 1
ATOM 855 C C . ARG A 1 113 ? -13.497 4.464 8.516 1.00 97.31 113 ARG A C 1
ATOM 857 O O . ARG A 1 113 ? -13.808 5.415 7.805 1.00 97.31 113 ARG A O 1
ATOM 864 N N . ALA A 1 114 ? -13.210 3.253 8.049 1.00 98.06 114 ALA A N 1
ATOM 865 C CA . ALA A 1 114 ? -13.162 2.927 6.636 1.00 98.06 114 ALA A CA 1
ATOM 866 C C . ALA A 1 114 ? -14.559 2.864 6.008 1.00 98.06 114 ALA A C 1
ATOM 868 O O . ALA A 1 114 ? -15.481 2.263 6.564 1.00 98.06 114 ALA A O 1
ATOM 869 N N . THR A 1 115 ? -14.693 3.407 4.799 1.00 98.44 115 THR A N 1
ATOM 870 C CA . THR A 1 115 ? -15.887 3.248 3.963 1.00 98.44 115 THR A CA 1
ATOM 871 C C . THR A 1 115 ? -15.546 2.664 2.594 1.00 98.44 115 THR A C 1
ATOM 873 O O . THR A 1 115 ? -14.407 2.738 2.125 1.00 98.44 115 THR A O 1
ATOM 876 N N . ALA A 1 116 ? -16.541 2.071 1.928 1.00 98.56 116 ALA A N 1
ATOM 877 C CA . ALA A 1 116 ? -16.369 1.555 0.570 1.00 98.56 116 ALA A CA 1
ATOM 878 C C . ALA A 1 116 ? -16.102 2.689 -0.435 1.00 98.56 116 ALA A C 1
ATOM 880 O O . ALA A 1 116 ? -15.369 2.496 -1.401 1.00 98.56 116 ALA A O 1
ATOM 881 N N . GLU A 1 117 ? -16.661 3.877 -0.194 1.00 98.75 117 GLU A N 1
ATOM 882 C CA . GLU A 1 117 ? -16.435 5.074 -1.005 1.00 98.75 117 GLU A CA 1
ATOM 883 C C . GLU A 1 117 ? -14.977 5.537 -0.915 1.00 98.75 117 GLU A C 1
ATOM 885 O O . GLU A 1 117 ? -14.339 5.725 -1.947 1.00 98.75 117 GLU A O 1
ATOM 890 N N . GLN A 1 118 ? -14.413 5.623 0.298 1.00 98.56 118 GLN A N 1
ATOM 891 C CA . GLN A 1 118 ? -12.986 5.912 0.491 1.00 98.56 118 GLN A CA 1
ATOM 892 C C . GLN A 1 118 ? -12.111 4.874 -0.218 1.00 98.56 118 GLN A C 1
ATOM 894 O O . GLN A 1 118 ? -11.128 5.220 -0.869 1.00 98.56 118 GLN A O 1
ATOM 899 N N . GLY A 1 119 ? -12.503 3.599 -0.145 1.00 98.75 119 GLY A N 1
ATOM 900 C CA . GLY A 1 119 ? -11.818 2.511 -0.833 1.00 98.75 119 GLY A CA 1
ATOM 901 C C . GLY A 1 119 ? -11.815 2.659 -2.349 1.00 98.75 119 GLY A C 1
ATOM 902 O O . GLY A 1 119 ? -10.788 2.416 -2.978 1.00 98.75 119 GLY A O 1
ATOM 903 N N . ALA A 1 120 ? -12.940 3.074 -2.934 1.00 98.88 120 ALA A N 1
ATOM 904 C CA . ALA A 1 120 ? -13.053 3.323 -4.368 1.00 98.88 120 ALA A CA 1
ATOM 905 C C . ALA A 1 120 ? -12.125 4.463 -4.806 1.00 98.88 120 ALA A C 1
ATOM 907 O O . ALA A 1 120 ? -11.349 4.308 -5.748 1.00 98.88 120 ALA A O 1
ATOM 908 N N . GLU A 1 121 ? -12.152 5.581 -4.079 1.00 98.75 121 GLU A N 1
ATOM 909 C CA . GLU A 1 121 ? -11.315 6.744 -4.374 1.00 98.75 121 GLU A CA 1
ATOM 910 C C . GLU A 1 121 ? -9.816 6.429 -4.245 1.00 98.75 121 GLU A C 1
ATOM 912 O O . GLU A 1 121 ? -9.020 6.783 -5.121 1.00 98.75 121 GLU A O 1
ATOM 917 N N . LEU A 1 122 ? -9.418 5.733 -3.175 1.00 98.75 122 LEU A N 1
ATOM 918 C CA . LEU A 1 122 ? -8.036 5.305 -2.973 1.00 98.75 122 LEU A CA 1
ATOM 919 C C . LEU A 1 122 ? -7.596 4.318 -4.059 1.00 98.75 122 LEU A C 1
ATOM 921 O O . LEU A 1 122 ? -6.494 4.444 -4.597 1.00 98.75 122 LEU A O 1
ATOM 925 N N . PHE A 1 123 ? -8.455 3.363 -4.425 1.00 98.75 123 PHE A N 1
ATOM 926 C CA . PHE A 1 123 ? -8.170 2.409 -5.492 1.00 98.75 123 PHE A CA 1
ATOM 927 C C . PHE A 1 123 ? -7.910 3.116 -6.827 1.00 98.75 123 PHE A C 1
ATOM 929 O O . PHE A 1 123 ? -6.910 2.826 -7.487 1.00 98.75 123 PHE A O 1
ATOM 936 N N . GLU A 1 124 ? -8.747 4.085 -7.204 1.00 98.75 124 GLU A N 1
ATOM 937 C CA . GLU A 1 124 ? -8.550 4.879 -8.421 1.00 98.75 124 GLU A CA 1
ATOM 938 C C . GLU A 1 124 ? -7.223 5.651 -8.399 1.00 98.75 124 GLU A C 1
ATOM 940 O O . GLU A 1 124 ? -6.468 5.592 -9.377 1.00 98.75 124 GLU A O 1
ATOM 945 N N . ARG A 1 125 ? -6.886 6.307 -7.276 1.00 98.69 125 ARG A N 1
ATOM 946 C CA . ARG A 1 125 ? -5.598 7.008 -7.104 1.00 98.69 125 ARG A CA 1
ATOM 947 C C . ARG A 1 125 ? -4.408 6.061 -7.265 1.00 98.69 125 ARG A C 1
ATOM 949 O O . ARG A 1 125 ? -3.465 6.371 -7.997 1.00 98.69 125 ARG A O 1
ATOM 956 N N . VAL A 1 126 ? -4.456 4.898 -6.615 1.00 98.69 126 VAL A N 1
ATOM 957 C CA . VAL A 1 126 ? -3.399 3.877 -6.678 1.00 98.69 126 VAL A CA 1
ATOM 958 C C . VAL A 1 126 ? -3.232 3.347 -8.099 1.00 98.69 126 VAL A C 1
ATOM 960 O O . VAL A 1 126 ? -2.105 3.272 -8.591 1.00 98.69 126 VAL A O 1
ATOM 963 N N . VAL A 1 127 ? -4.328 3.010 -8.783 1.00 98.69 127 VAL A N 1
ATOM 964 C CA . VAL A 1 127 ? -4.289 2.507 -10.164 1.00 98.69 127 VAL A CA 1
ATOM 965 C C . VAL A 1 127 ? -3.724 3.561 -11.111 1.00 98.69 127 VAL A C 1
ATOM 967 O O . VAL A 1 127 ? -2.848 3.239 -11.915 1.00 98.69 127 VAL A O 1
ATOM 970 N N . ALA A 1 128 ? -4.169 4.814 -11.003 1.00 98.75 128 ALA A N 1
ATOM 971 C CA . ALA A 1 128 ? -3.666 5.905 -11.831 1.00 98.75 128 ALA A CA 1
ATOM 972 C C . ALA A 1 128 ? -2.151 6.100 -11.648 1.00 98.75 128 ALA A C 1
ATOM 974 O O . ALA A 1 128 ? -1.403 6.099 -12.630 1.00 98.75 128 ALA A O 1
ATOM 975 N N . ALA A 1 129 ? -1.688 6.178 -10.396 1.00 98.62 129 ALA A N 1
ATOM 976 C CA . ALA A 1 129 ? -0.273 6.331 -10.080 1.00 98.62 129 ALA A CA 1
ATOM 977 C C . ALA A 1 129 ? 0.557 5.127 -10.555 1.00 98.62 129 ALA A C 1
ATOM 979 O O . ALA A 1 129 ? 1.628 5.294 -11.139 1.00 98.62 129 ALA A O 1
ATOM 980 N N . LEU A 1 130 ? 0.064 3.901 -10.356 1.00 98.38 130 LEU A N 1
ATOM 981 C CA . LEU A 1 130 ? 0.755 2.690 -10.792 1.00 98.38 130 LEU A CA 1
ATOM 982 C C . LEU A 1 130 ? 0.891 2.636 -12.317 1.00 98.38 130 LEU A C 1
ATOM 984 O O . LEU A 1 130 ? 1.984 2.367 -12.818 1.00 98.38 130 LEU A O 1
ATOM 988 N N . CYS A 1 131 ? -0.187 2.919 -13.052 1.00 98.50 131 CYS A N 1
ATOM 989 C CA . CYS A 1 131 ? -0.170 2.987 -14.511 1.00 98.50 131 CYS A CA 1
ATOM 990 C C . CYS A 1 131 ? 0.871 3.997 -15.000 1.00 98.50 131 CYS A C 1
ATOM 992 O O . CYS A 1 131 ? 1.680 3.663 -15.863 1.00 98.50 131 CYS A O 1
ATOM 994 N N . GLU A 1 132 ? 0.929 5.188 -14.400 1.00 98.38 132 GLU A N 1
ATOM 995 C CA . GLU A 1 132 ? 1.939 6.193 -14.739 1.00 98.38 132 GLU A CA 1
ATOM 996 C C . GLU A 1 132 ? 3.374 5.665 -14.542 1.00 98.38 132 GLU A C 1
ATOM 998 O O . GLU A 1 132 ? 4.224 5.810 -15.427 1.00 98.38 132 GLU A O 1
ATOM 1003 N N . ARG A 1 133 ? 3.657 5.007 -13.408 1.00 98.06 133 ARG A N 1
ATOM 1004 C CA . ARG A 1 133 ? 4.983 4.425 -13.127 1.00 98.06 133 ARG A CA 1
ATOM 1005 C C . ARG A 1 133 ? 5.343 3.317 -14.114 1.00 98.06 133 ARG A C 1
ATOM 1007 O O . ARG A 1 133 ? 6.480 3.276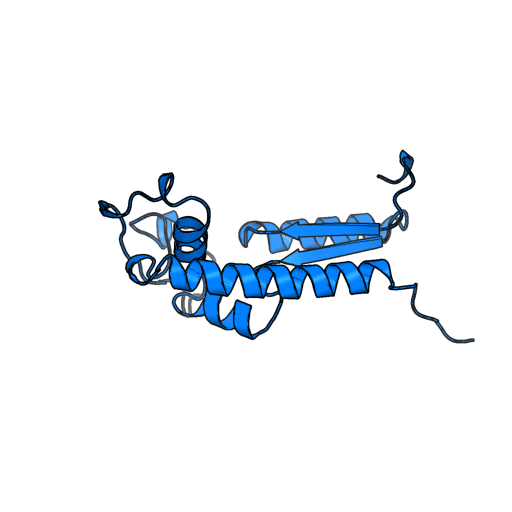 -14.586 1.00 98.06 133 ARG A O 1
ATOM 1014 N N . VAL A 1 134 ? 4.396 2.436 -14.433 1.00 97.56 134 VAL A N 1
ATOM 1015 C CA . VAL A 1 134 ? 4.596 1.329 -15.380 1.00 97.56 134 VAL A CA 1
ATOM 1016 C C . VAL A 1 134 ? 4.856 1.858 -16.789 1.00 97.56 134 VAL A C 1
ATOM 1018 O O . VAL A 1 134 ? 5.792 1.403 -17.446 1.00 97.56 134 VAL A O 1
ATOM 1021 N N . GLU A 1 135 ? 4.085 2.844 -17.245 1.00 98.06 135 GLU A N 1
ATOM 1022 C CA . GLU A 1 135 ? 4.270 3.494 -18.546 1.00 98.06 135 GLU A CA 1
ATOM 1023 C C . GLU A 1 135 ? 5.644 4.168 -18.649 1.00 98.06 135 GLU A C 1
ATOM 1025 O O . GLU A 1 135 ? 6.385 3.947 -19.615 1.00 98.06 135 GLU A O 1
ATOM 1030 N N . ARG A 1 136 ? 6.044 4.904 -17.603 1.00 97.19 136 ARG A N 1
ATOM 1031 C CA . ARG A 1 136 ? 7.374 5.516 -17.514 1.00 97.19 136 ARG A CA 1
ATOM 1032 C C . ARG A 1 136 ? 8.471 4.459 -17.617 1.00 97.19 136 ARG A C 1
ATOM 1034 O O . ARG A 1 136 ? 9.290 4.528 -18.531 1.00 97.19 136 ARG A O 1
ATOM 1041 N N . ALA A 1 137 ? 8.424 3.432 -16.771 1.00 96.31 137 ALA A N 1
ATOM 1042 C CA . ALA A 1 137 ? 9.392 2.337 -16.773 1.00 96.31 137 ALA A CA 1
ATOM 1043 C C . ALA A 1 137 ? 9.430 1.579 -18.112 1.00 96.31 137 ALA A C 1
ATOM 1045 O O . ALA A 1 137 ? 10.497 1.134 -18.548 1.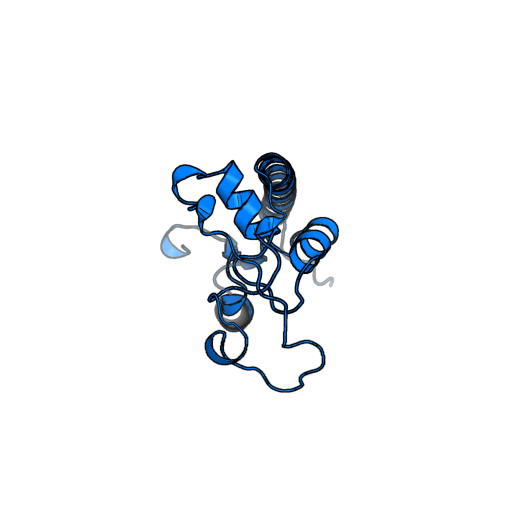00 96.31 137 ALA A O 1
ATOM 1046 N N . ARG A 1 138 ? 8.293 1.456 -18.813 1.00 95.44 138 ARG A N 1
ATOM 1047 C CA . ARG A 1 138 ? 8.228 0.853 -20.151 1.00 95.44 138 ARG A CA 1
ATOM 1048 C C . ARG A 1 138 ? 9.034 1.663 -21.164 1.00 95.44 138 ARG A C 1
ATOM 1050 O O . ARG A 1 138 ? 9.832 1.068 -21.889 1.00 95.44 138 ARG A O 1
ATOM 1057 N N . SER A 1 139 ? 8.872 2.986 -21.175 1.00 95.38 139 SER A N 1
ATOM 1058 C CA . SER A 1 139 ? 9.591 3.902 -22.079 1.00 95.38 139 SER A CA 1
ATOM 1059 C C . SER A 1 139 ? 11.043 4.198 -21.685 1.00 95.38 139 SER A C 1
ATOM 1061 O O . SER A 1 139 ? 11.826 4.622 -22.528 1.00 95.38 139 SER A O 1
ATOM 1063 N N . GLU A 1 140 ? 11.415 3.964 -20.426 1.00 95.00 140 GLU A N 1
ATOM 1064 C CA . GLU A 1 140 ? 12.718 4.354 -19.882 1.00 95.00 140 GLU A CA 1
ATOM 1065 C C . GLU A 1 140 ? 13.888 3.621 -20.557 1.00 95.00 140 GLU A C 1
ATOM 1067 O O . GLU A 1 140 ? 13.875 2.397 -20.707 1.00 95.00 140 GLU A O 1
ATOM 1072 N N . THR A 1 141 ? 14.931 4.353 -20.935 1.00 91.19 141 THR A N 1
ATOM 1073 C CA . THR A 1 141 ? 16.191 3.791 -21.438 1.00 91.19 141 THR A CA 1
ATOM 1074 C C . THR A 1 141 ? 17.297 3.956 -20.405 1.00 91.19 141 THR A C 1
ATOM 1076 O O . THR A 1 141 ? 17.177 4.740 -19.466 1.00 91.19 141 THR A O 1
ATOM 1079 N N . SER A 1 142 ? 18.394 3.209 -20.561 1.00 88.62 142 SER A N 1
ATOM 1080 C CA . SER A 1 142 ? 19.558 3.392 -19.690 1.00 88.62 142 SER A CA 1
ATOM 1081 C C . SER A 1 142 ? 20.050 4.849 -19.734 1.00 88.62 142 SER A C 1
ATOM 1083 O O . SER A 1 142 ? 20.092 5.421 -20.825 1.00 88.62 142 SER A O 1
ATOM 1085 N N . PRO A 1 143 ? 20.429 5.441 -18.584 1.00 89.62 143 PRO A N 1
ATOM 1086 C CA . PRO A 1 143 ? 20.992 6.786 -18.549 1.00 89.62 143 PRO A CA 1
ATOM 1087 C C . PRO A 1 143 ? 22.253 6.893 -19.410 1.00 89.62 143 PRO A C 1
ATOM 1089 O O . PRO A 1 143 ? 23.086 5.983 -19.413 1.00 89.62 143 PRO A O 1
ATOM 1092 N N . GLU A 1 144 ? 22.406 8.014 -20.109 1.00 89.50 144 GLU A N 1
ATOM 1093 C CA . GLU A 1 144 ? 23.637 8.333 -20.828 1.00 89.50 144 GLU A CA 1
ATOM 1094 C C . GLU A 1 144 ? 24.733 8.702 -19.821 1.00 89.50 144 GLU A C 1
ATOM 1096 O O . GLU A 1 144 ? 24.528 9.542 -18.947 1.00 89.50 144 GLU A O 1
ATOM 1101 N N . LEU A 1 145 ? 25.905 8.075 -19.935 1.00 84.19 145 LEU A N 1
ATOM 1102 C CA . LEU A 1 145 ? 27.034 8.337 -19.032 1.00 84.19 145 LEU A CA 1
ATOM 1103 C C . LEU A 1 145 ? 27.846 9.583 -19.423 1.00 84.19 145 LEU A C 1
ATOM 1105 O O . LEU A 1 145 ? 28.761 9.958 -18.695 1.00 84.19 145 LEU A O 1
ATOM 1109 N N . GLY A 1 146 ? 27.511 10.225 -20.549 1.00 78.56 146 GLY A N 1
ATOM 1110 C CA . GLY A 1 146 ? 28.390 11.199 -21.192 1.00 78.56 146 GLY A CA 1
ATOM 1111 C C . GLY A 1 146 ? 29.678 10.547 -21.712 1.00 78.56 146 GLY A C 1
ATOM 1112 O O . GLY A 1 146 ? 29.983 9.396 -21.395 1.00 78.56 146 GLY A O 1
ATOM 1113 N N . ALA A 1 147 ? 30.401 11.269 -22.567 1.00 65.88 147 ALA A N 1
ATOM 1114 C CA . ALA A 1 147 ? 31.753 10.904 -22.995 1.00 65.88 147 ALA A CA 1
ATOM 1115 C C . ALA A 1 147 ? 32.799 11.521 -22.059 1.00 65.88 147 ALA A C 1
ATOM 1117 O O . ALA A 1 147 ? 32.542 12.646 -21.569 1.00 65.88 147 ALA A O 1
#

pLDDT: mean 95.21, std 4.74, range [65.88, 98.88]

Solvent-accessible surface area (backbone atoms only — not comparable to full-atom values): 8651 Å² total; per-residue (Å²): 93,61,96,74,72,45,57,67,45,76,46,81,42,89,53,77,88,46,52,66,60,48,52,53,52,47,50,54,48,46,74,67,67,71,40,49,71,46,80,46,44,63,62,60,70,41,73,68,47,26,51,56,55,48,66,60,17,92,74,56,35,75,15,28,56,59,39,6,36,37,43,46,77,44,42,91,79,53,66,72,94,70,65,64,65,29,68,56,70,60,81,90,57,90,73,90,75,55,61,82,77,56,27,93,82,79,33,15,11,41,28,73,76,39,38,39,67,59,9,47,55,51,49,52,53,44,51,54,50,48,52,52,54,50,53,48,61,70,72,59,71,84,82,83,85,74,134

Mean predicted aligned error: 3.63 Å

Nearest PDB structures (foldseek):
  6les-assembly2_Y  TM=2.415E-01  e=2.594E-01  Escherichia coli K-12
  7k15-assembly1_A  TM=4.857E-01  e=3.116E+00  Homo sapiens
  1n76-assembly1_A  TM=4.987E-01  e=8.876E+00  Homo sapiens
  2pms-assembly2_B  TM=3.944E-01  e=5.614E+00  Homo sapiens
  1b0l-assembly1_A  TM=3.962E-01  e=8.876E+00  Homo sapiens

Secondary structure (DSSP, 8-state):
-GGGT--EEEEEE--GGGHHHHHHHHHHHHHTTSSEEEEEEGGGSSHHHHHHHTTS-SS-BS-HHHHHHHHHH-GGG--GGG---B----TT-SS---HHHH-SSS-BB-GGG--HHHHHHHHHHHHHHHHHHHHHHHH--PPP---

Radius of gyration: 18.39 Å; Cα contacts (8 Å, |Δi|>4): 196; chains: 1; bounding box: 52×29×45 Å